Protein AF-A0A6S7IHG8-F1 (afdb_monomer)

Radius of gyration: 21.52 Å; Cα contacts (8 Å, |Δi|>4): 95; chains: 1; bounding box: 58×46×67 Å

Secondary structure (DSSP, 8-state):
--------------------B---SS--SSSPPPPPBSS----SS-------HHHHHHHHHHHHHHHHTTSS------TT-B---EEEEEETTEEEEEE--HHHHTTB---------GGGGT--

Nearest PDB structures (foldseek):
  1d1u-assembly1_A  TM=7.350E-01  e=2.831E-02  Moloney murine leukemia virus
  5hbm-assembly1_A  TM=7.204E-01  e=5.142E-02  Human immunodeficiency virus type 1 BH10
  8u6r-assembly1_A  TM=7.131E-01  e=2.069E-01  Human immunodeficiency virus 1
  4we1-assembly1_A  TM=5.727E-01  e=1.485E-01  Human immunodeficiency virus type 1 BH10

Mean predicted aligned error: 14.48 Å

Structure (mmCIF, N/CA/C/O backbone):
data_AF-A0A6S7IHG8-F1
#
_entry.id   AF-A0A6S7IHG8-F1
#
loop_
_atom_site.group_PDB
_atom_site.id
_atom_site.type_symbol
_atom_site.label_atom_id
_atom_site.label_alt_id
_atom_site.label_comp_id
_atom_site.label_asym_id
_atom_site.label_entity_id
_atom_site.label_seq_id
_atom_site.pdbx_PDB_ins_code
_atom_site.Cartn_x
_atom_site.Cartn_y
_atom_site.Cartn_z
_atom_site.occupancy
_atom_site.B_iso_or_equiv
_atom_site.auth_seq_id
_atom_site.auth_comp_id
_atom_site.auth_asym_id
_atom_site.auth_atom_id
_atom_site.pdbx_PDB_model_num
ATOM 1 N N . MET A 1 1 ? 33.146 -34.993 37.213 1.00 42.56 1 MET A N 1
ATOM 2 C CA . MET A 1 1 ? 31.720 -35.381 37.192 1.00 42.56 1 MET A CA 1
ATOM 3 C C . MET A 1 1 ? 30.961 -34.277 37.912 1.00 42.56 1 MET A C 1
ATOM 5 O O . MET A 1 1 ? 30.972 -34.246 39.134 1.00 42.56 1 MET A O 1
ATOM 9 N N . SER A 1 2 ? 30.449 -33.295 37.169 1.00 30.83 2 SER A N 1
ATOM 10 C CA . SER A 1 2 ? 29.759 -32.120 37.725 1.00 30.83 2 SER A CA 1
ATOM 11 C C . SER A 1 2 ? 29.032 -31.331 36.621 1.00 30.83 2 SER A C 1
ATOM 13 O O . SER A 1 2 ? 29.607 -31.111 35.559 1.00 30.83 2 SER A O 1
ATOM 15 N N . GLY A 1 3 ? 27.791 -30.909 36.921 1.00 27.45 3 GLY A N 1
ATOM 16 C CA . GLY A 1 3 ? 26.879 -30.052 36.128 1.00 27.45 3 GLY A CA 1
ATOM 17 C C . GLY A 1 3 ? 25.814 -30.867 35.380 1.00 27.45 3 GLY A C 1
ATOM 18 O O . GLY A 1 3 ? 26.154 -31.523 34.407 1.00 27.45 3 GLY A O 1
ATOM 19 N N . ILE A 1 4 ? 24.550 -31.046 35.793 1.00 35.47 4 ILE A N 1
ATOM 20 C CA . ILE A 1 4 ? 23.485 -30.210 36.402 1.00 35.47 4 ILE A CA 1
ATOM 21 C C . ILE A 1 4 ? 22.976 -29.070 35.497 1.00 35.47 4 ILE A C 1
ATOM 23 O O . ILE A 1 4 ? 23.623 -28.042 35.362 1.00 35.47 4 ILE A O 1
ATOM 27 N N . PHE A 1 5 ? 21.777 -29.327 34.948 1.00 33.59 5 PHE A N 1
ATOM 28 C CA . PHE A 1 5 ? 20.658 -28.459 34.536 1.00 33.59 5 PHE A CA 1
ATOM 29 C C . PHE A 1 5 ? 20.907 -27.075 33.906 1.00 33.59 5 PHE A C 1
ATOM 31 O O . PHE A 1 5 ? 21.345 -26.129 34.547 1.00 33.59 5 PHE A O 1
ATOM 38 N N . GLY A 1 6 ? 20.362 -26.926 32.699 1.00 28.83 6 GLY A N 1
ATOM 39 C CA . GLY A 1 6 ? 19.847 -25.687 32.109 1.00 28.83 6 GLY A CA 1
ATOM 40 C C . GLY A 1 6 ? 19.185 -26.092 30.792 1.00 28.83 6 GLY A C 1
ATOM 41 O O . GLY A 1 6 ? 19.783 -26.827 30.021 1.00 28.83 6 GLY A O 1
ATOM 42 N N . GLY A 1 7 ? 17.931 -25.809 30.477 1.00 28.80 7 GLY A N 1
ATOM 43 C CA . GLY A 1 7 ? 17.053 -24.712 30.847 1.00 28.80 7 GLY A CA 1
ATOM 44 C C . GLY A 1 7 ? 16.300 -24.414 29.550 1.00 28.80 7 GLY A C 1
ATOM 45 O O . GLY A 1 7 ? 16.927 -24.137 28.532 1.00 28.80 7 GLY A O 1
ATOM 46 N N . ALA A 1 8 ? 14.983 -24.603 29.543 1.00 36.97 8 ALA A N 1
ATOM 47 C CA . ALA A 1 8 ? 14.155 -24.416 28.359 1.00 36.97 8 ALA A CA 1
ATOM 48 C C . ALA A 1 8 ? 14.222 -22.954 27.883 1.00 36.97 8 ALA A C 1
ATOM 50 O O . ALA A 1 8 ? 13.746 -22.059 28.577 1.00 36.97 8 ALA A O 1
ATOM 51 N N . GLU A 1 9 ? 14.774 -22.704 26.694 1.00 30.92 9 GLU A N 1
ATOM 52 C CA . GLU A 1 9 ? 14.631 -21.414 26.016 1.00 30.92 9 GLU A CA 1
ATOM 53 C C . GLU A 1 9 ? 13.443 -21.473 25.052 1.00 30.92 9 GLU A C 1
ATOM 55 O O . GLU A 1 9 ? 13.558 -21.866 23.892 1.00 30.92 9 GLU A O 1
ATOM 60 N N . GLY A 1 10 ? 12.279 -21.047 25.543 1.00 42.00 10 GLY A N 1
ATOM 61 C CA . GLY A 1 10 ? 11.200 -20.580 24.684 1.00 42.00 10 GLY A CA 1
ATOM 62 C C . GLY A 1 10 ? 11.594 -19.238 24.071 1.00 42.00 10 GLY A C 1
ATOM 63 O O . GLY A 1 10 ? 11.685 -18.234 24.778 1.00 42.00 10 GLY A O 1
ATOM 64 N N . LYS A 1 11 ? 11.808 -19.192 22.754 1.00 34.22 11 LYS A N 1
ATOM 65 C CA . LYS A 1 11 ? 11.991 -17.930 22.025 1.00 34.22 11 LYS A CA 1
ATOM 66 C C . LYS A 1 11 ? 10.682 -17.503 21.372 1.00 34.22 11 LYS A C 1
ATOM 68 O O . LYS A 1 11 ? 10.343 -17.890 20.263 1.00 34.22 11 LYS A O 1
ATOM 73 N N . ARG A 1 12 ? 9.941 -16.739 22.179 1.00 31.88 12 ARG A N 1
ATOM 74 C CA . ARG A 1 12 ? 9.265 -15.471 21.863 1.00 31.88 12 ARG A CA 1
ATOM 75 C C . ARG A 1 12 ? 9.077 -15.197 20.361 1.00 31.88 12 ARG A C 1
ATOM 77 O O . ARG A 1 12 ? 10.012 -14.834 19.657 1.00 31.88 12 ARG A O 1
ATOM 84 N N . THR A 1 13 ? 7.833 -15.316 19.916 1.00 39.44 13 THR A N 1
ATOM 85 C CA . THR A 1 13 ? 7.324 -14.799 18.643 1.00 39.44 13 THR A CA 1
ATOM 86 C C . THR A 1 13 ? 7.448 -13.278 18.617 1.00 39.44 13 THR A C 1
ATOM 88 O O . THR A 1 13 ? 6.759 -12.589 19.372 1.00 39.44 13 THR A O 1
ATOM 91 N N . GLU A 1 14 ? 8.316 -12.751 17.760 1.00 35.19 14 GLU A N 1
ATOM 92 C CA . GLU A 1 14 ? 8.414 -11.319 17.494 1.00 35.19 14 GLU A CA 1
ATOM 93 C C . GLU A 1 14 ? 7.701 -11.034 16.169 1.00 35.19 14 GLU A C 1
ATOM 95 O O . GLU A 1 14 ? 8.126 -11.470 15.098 1.00 35.19 14 GLU A O 1
ATOM 100 N N . GLY A 1 15 ? 6.538 -10.388 16.278 1.00 45.19 15 GLY A N 1
ATOM 101 C CA . GLY A 1 15 ? 5.693 -10.014 15.153 1.00 45.19 15 GLY A CA 1
ATOM 102 C C . GLY A 1 15 ? 6.416 -9.046 14.226 1.00 45.19 15 GLY A C 1
ATOM 103 O O . GLY A 1 15 ? 6.853 -7.973 14.636 1.00 45.19 15 GLY A O 1
ATOM 104 N N . ASN A 1 16 ? 6.537 -9.434 12.963 1.00 41.19 16 ASN A N 1
ATOM 105 C CA . ASN A 1 16 ? 7.101 -8.618 11.904 1.00 41.19 16 ASN A CA 1
ATOM 106 C C . ASN A 1 16 ? 6.014 -8.277 10.878 1.00 41.19 16 ASN A C 1
ATOM 108 O O . ASN A 1 16 ? 5.827 -8.938 9.862 1.00 41.19 16 ASN A O 1
ATOM 112 N N . ASN A 1 17 ? 5.320 -7.173 11.138 1.00 38.88 17 ASN A N 1
ATOM 113 C CA . ASN A 1 17 ? 4.224 -6.619 10.338 1.00 38.88 17 ASN A CA 1
ATOM 114 C C . ASN A 1 17 ? 4.758 -5.920 9.062 1.00 38.88 17 ASN A C 1
ATOM 116 O O . ASN A 1 17 ? 4.396 -4.785 8.755 1.00 38.88 17 ASN A O 1
ATOM 120 N N . THR A 1 18 ? 5.688 -6.546 8.337 1.00 36.69 18 THR A N 1
ATOM 121 C CA . THR A 1 18 ? 6.332 -5.936 7.165 1.00 36.69 18 THR A CA 1
ATOM 122 C C . THR A 1 18 ? 5.562 -6.288 5.895 1.00 36.69 18 THR A C 1
ATOM 124 O O . THR A 1 18 ? 5.742 -7.362 5.322 1.00 36.69 18 THR A O 1
ATOM 127 N N . THR A 1 19 ? 4.728 -5.367 5.415 1.00 35.28 19 THR A N 1
ATOM 128 C CA . THR A 1 19 ? 4.099 -5.481 4.092 1.00 35.28 19 THR A CA 1
ATOM 129 C C . THR A 1 19 ? 5.164 -5.277 3.014 1.00 35.28 19 THR A C 1
ATOM 131 O O . THR A 1 19 ? 5.560 -4.154 2.710 1.00 35.28 19 THR A O 1
ATOM 134 N N . THR A 1 20 ? 5.659 -6.387 2.471 1.00 37.81 20 THR A N 1
ATOM 135 C CA . THR A 1 20 ? 6.605 -6.440 1.351 1.00 37.81 20 THR A CA 1
ATOM 136 C C . THR A 1 20 ? 5.826 -6.555 0.045 1.00 37.81 20 THR A C 1
ATOM 138 O O . THR A 1 20 ? 5.087 -7.519 -0.157 1.00 37.81 20 THR A O 1
ATOM 141 N N . ILE A 1 21 ? 6.004 -5.594 -0.862 1.00 44.53 21 ILE A N 1
ATOM 142 C CA . ILE A 1 21 ? 5.519 -5.712 -2.243 1.00 44.53 21 ILE A CA 1
ATOM 143 C C . ILE A 1 21 ? 6.560 -6.529 -3.018 1.00 44.53 21 ILE A C 1
ATOM 145 O O . ILE A 1 21 ? 7.695 -6.086 -3.194 1.00 44.53 21 ILE A O 1
ATOM 149 N N . ARG A 1 22 ? 6.190 -7.752 -3.417 1.00 41.44 22 ARG A N 1
ATOM 150 C CA . ARG A 1 22 ? 7.064 -8.702 -4.125 1.00 41.44 22 ARG A CA 1
ATOM 151 C C . ARG A 1 22 ? 7.122 -8.390 -5.618 1.00 41.44 22 ARG A C 1
ATOM 153 O O . ARG A 1 22 ? 6.083 -8.238 -6.253 1.00 41.44 22 ARG A O 1
ATOM 160 N N . ASN A 1 23 ? 8.324 -8.409 -6.191 1.00 39.47 23 ASN A N 1
ATOM 161 C CA . ASN A 1 23 ? 8.531 -8.483 -7.635 1.00 39.47 23 ASN A CA 1
ATOM 162 C C . ASN A 1 23 ? 8.750 -9.958 -8.022 1.00 39.47 23 ASN A C 1
ATOM 164 O O . ASN A 1 23 ? 9.880 -10.443 -8.034 1.00 39.47 23 ASN A O 1
ATOM 168 N N . ARG A 1 24 ? 7.666 -10.711 -8.258 1.00 41.09 24 ARG A N 1
ATOM 169 C CA . ARG A 1 24 ? 7.753 -12.098 -8.753 1.00 41.09 24 ARG A CA 1
ATOM 170 C C . ARG A 1 24 ? 7.615 -12.142 -10.282 1.00 41.09 24 ARG A C 1
ATOM 172 O O . ARG A 1 24 ? 6.649 -11.596 -10.820 1.00 41.09 24 ARG A O 1
ATOM 179 N N . PRO A 1 25 ? 8.506 -12.838 -11.013 1.00 41.69 25 PRO A N 1
ATOM 180 C CA . PRO A 1 25 ? 8.224 -13.259 -12.375 1.00 41.69 25 PRO A CA 1
ATOM 181 C C . PRO A 1 25 ? 7.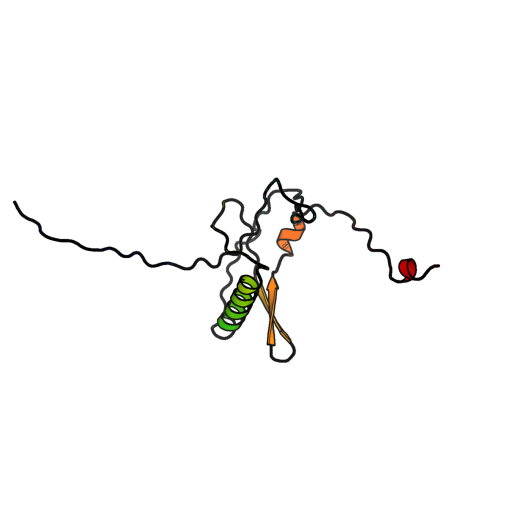337 -14.513 -12.318 1.00 41.69 25 PRO A C 1
ATOM 183 O O . PRO A 1 25 ? 7.720 -15.498 -11.697 1.00 41.69 25 PRO A O 1
ATOM 186 N N . SER A 1 26 ? 6.169 -14.462 -12.972 1.00 45.34 26 SER A N 1
ATOM 187 C CA . SER A 1 26 ? 5.033 -15.408 -12.882 1.00 45.34 26 SER A CA 1
ATOM 188 C C . SER A 1 26 ? 4.358 -15.346 -11.505 1.00 45.34 26 SER A C 1
ATOM 190 O O . SER A 1 26 ? 4.991 -15.519 -10.472 1.00 45.34 26 SER A O 1
ATOM 192 N N . PHE A 1 27 ? 3.092 -14.984 -11.353 1.00 40.66 27 PHE A N 1
ATOM 193 C CA . PHE A 1 27 ? 1.884 -15.116 -12.161 1.00 40.66 27 PHE A CA 1
ATOM 194 C C . PHE A 1 27 ? 1.148 -13.736 -12.049 1.00 40.66 27 PHE A C 1
ATOM 196 O O . PHE A 1 27 ? 1.438 -13.015 -11.096 1.00 40.66 27 PHE A O 1
ATOM 203 N N . ALA A 1 28 ? 0.204 -13.277 -12.900 1.00 39.31 28 ALA A N 1
ATOM 204 C CA . ALA A 1 28 ? -1.151 -13.835 -13.012 1.00 39.31 28 ALA A CA 1
ATOM 205 C C . ALA A 1 28 ? -2.136 -12.830 -13.827 1.00 39.31 28 ALA A C 1
ATOM 207 O O . ALA A 1 28 ? -1.892 -11.626 -13.877 1.00 39.31 28 ALA A O 1
ATOM 208 N N . SER A 1 29 ? -3.201 -13.279 -14.549 1.00 41.41 29 SER A N 1
ATOM 209 C CA . SER A 1 29 ? -4.410 -12.513 -15.035 1.00 41.41 29 SER A CA 1
ATOM 210 C C . SER A 1 29 ? -5.710 -13.301 -14.726 1.00 41.41 29 SER A C 1
ATOM 212 O O . SER A 1 29 ? -5.691 -14.475 -15.054 1.00 41.41 29 SER A O 1
ATOM 214 N N . GLU A 1 30 ? -6.766 -12.772 -14.059 1.00 45.19 30 GLU A N 1
ATOM 215 C CA . GLU A 1 30 ? -7.742 -13.496 -13.147 1.00 45.19 30 GLU A CA 1
ATOM 216 C C . GLU A 1 30 ? -7.030 -14.153 -11.941 1.00 45.19 30 GLU A C 1
ATOM 218 O O . GLU A 1 30 ? -7.379 -14.101 -10.769 1.00 45.19 30 GLU A O 1
ATOM 223 N N . TYR A 1 31 ? -5.869 -14.607 -12.289 1.00 48.12 31 TYR A N 1
ATOM 224 C CA . TYR A 1 31 ? -4.657 -14.706 -11.627 1.00 48.12 31 TYR A CA 1
ATOM 225 C C . TYR A 1 31 ? -4.161 -13.192 -11.429 1.00 48.12 31 TYR A C 1
ATOM 227 O O . TYR A 1 31 ? -4.386 -12.320 -12.253 1.00 48.12 31 TYR A O 1
ATOM 235 N N . GLY A 1 32 ? -3.551 -12.762 -10.314 1.00 57.41 32 GLY A N 1
ATOM 236 C CA . GLY A 1 32 ? -3.083 -11.362 -10.075 1.00 57.41 32 GLY A CA 1
ATOM 237 C C . GLY A 1 32 ? -2.095 -10.653 -11.052 1.00 57.41 32 GLY A C 1
ATOM 238 O O . GL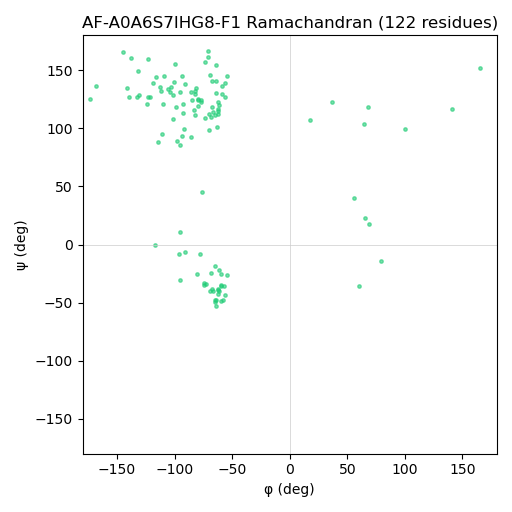Y A 1 32 ? -1.071 -11.176 -11.452 1.00 57.41 32 GLY A O 1
ATOM 239 N N . VAL A 1 33 ? -2.316 -9.369 -11.338 1.00 77.06 33 VAL A N 1
ATOM 240 C CA . VAL A 1 33 ? -1.527 -8.560 -12.298 1.00 77.06 33 VAL A CA 1
ATOM 241 C C . VAL A 1 33 ? -0.017 -8.520 -11.999 1.00 77.06 33 VAL A C 1
ATOM 243 O O . VAL A 1 33 ? 0.406 -8.108 -10.917 1.00 77.06 33 VAL A O 1
ATOM 246 N N . LYS A 1 34 ? 0.811 -8.857 -13.000 1.00 83.38 34 LYS A N 1
ATOM 247 C CA . LYS A 1 34 ? 2.265 -8.648 -12.934 1.00 83.38 34 LYS A CA 1
ATOM 248 C C . LYS A 1 34 ? 2.597 -7.189 -13.241 1.00 83.38 34 LYS A C 1
ATOM 250 O O . LYS A 1 34 ? 2.352 -6.710 -14.345 1.00 83.38 34 LYS A O 1
ATOM 255 N N . LEU A 1 35 ? 3.205 -6.506 -12.277 1.00 86.12 35 LEU A N 1
ATOM 256 C CA . LEU A 1 35 ? 3.769 -5.179 -12.492 1.00 86.12 35 LEU A CA 1
ATOM 257 C C . LEU A 1 35 ? 5.096 -5.309 -13.242 1.00 86.12 35 LEU A C 1
ATOM 259 O O . LEU A 1 35 ? 6.002 -6.026 -12.816 1.00 86.12 35 LEU A O 1
ATOM 263 N N . GLU A 1 36 ? 5.194 -4.630 -14.378 1.00 89.69 36 GLU A N 1
ATOM 264 C CA . GLU A 1 36 ? 6.443 -4.511 -15.118 1.00 89.69 36 GLU A CA 1
ATOM 265 C C . GLU A 1 36 ? 7.250 -3.357 -14.544 1.00 89.69 36 GLU A C 1
ATOM 267 O O . GLU A 1 36 ? 6.773 -2.223 -14.476 1.00 89.69 36 GLU A O 1
ATOM 272 N N . PHE A 1 37 ? 8.479 -3.655 -14.140 1.00 88.50 37 PHE A N 1
ATOM 273 C CA . PHE A 1 37 ? 9.402 -2.665 -13.614 1.00 88.50 37 PHE A CA 1
ATOM 274 C C . PHE A 1 37 ? 10.448 -2.330 -14.673 1.00 88.50 37 PHE A C 1
ATOM 276 O O . PHE A 1 37 ? 11.019 -3.241 -15.275 1.00 88.50 37 PHE A O 1
ATOM 283 N N . SER A 1 38 ? 10.685 -1.039 -14.907 1.00 89.31 38 SER A N 1
ATOM 284 C CA . SER A 1 38 ? 11.759 -0.570 -15.790 1.00 89.31 38 SER A CA 1
ATOM 285 C C . SER A 1 38 ? 13.127 -0.873 -15.183 1.00 89.31 38 SER A C 1
ATOM 287 O O . SER A 1 38 ? 14.047 -1.280 -15.885 1.00 89.31 38 SER A O 1
ATOM 289 N N . GLU A 1 39 ? 13.230 -0.725 -13.864 1.00 86.56 39 GLU A N 1
ATOM 290 C CA . GLU A 1 39 ? 14.427 -0.965 -13.066 1.00 86.56 39 GLU A CA 1
ATOM 291 C C . GLU A 1 39 ? 14.043 -1.545 -11.699 1.00 86.56 39 GLU A C 1
ATOM 293 O O . GLU A 1 39 ? 12.883 -1.504 -11.283 1.00 86.56 39 GLU A O 1
ATOM 298 N N . LYS A 1 40 ? 15.018 -2.092 -10.965 1.00 84.56 40 LYS A N 1
ATOM 299 C CA . LYS A 1 40 ? 14.764 -2.563 -9.598 1.00 84.56 40 LYS A CA 1
ATOM 300 C C . LYS A 1 40 ? 14.371 -1.376 -8.705 1.00 84.56 40 LYS A C 1
ATOM 302 O O . LYS A 1 40 ? 15.114 -0.398 -8.681 1.00 84.56 40 LYS A O 1
ATOM 307 N N . PRO A 1 41 ? 13.271 -1.459 -7.931 1.00 84.00 41 PRO A N 1
ATOM 308 C CA . PRO A 1 41 ? 12.906 -0.399 -7.003 1.00 84.00 41 PRO A CA 1
ATOM 309 C C . PRO A 1 41 ? 14.000 -0.201 -5.955 1.00 84.00 41 PRO A C 1
ATOM 311 O O . PRO A 1 41 ? 14.312 -1.117 -5.193 1.00 84.00 41 PRO A O 1
ATOM 314 N N . VAL A 1 42 ? 14.563 1.002 -5.897 1.00 80.00 42 VAL A N 1
ATOM 315 C CA . VAL A 1 42 ? 15.540 1.389 -4.874 1.00 80.00 42 VAL A CA 1
ATOM 316 C C . VAL A 1 42 ? 14.917 2.445 -3.973 1.00 80.00 42 VAL A C 1
ATOM 318 O O . VAL A 1 42 ? 14.298 3.403 -4.439 1.00 80.00 42 VAL A O 1
ATOM 321 N N . TYR A 1 43 ? 15.093 2.2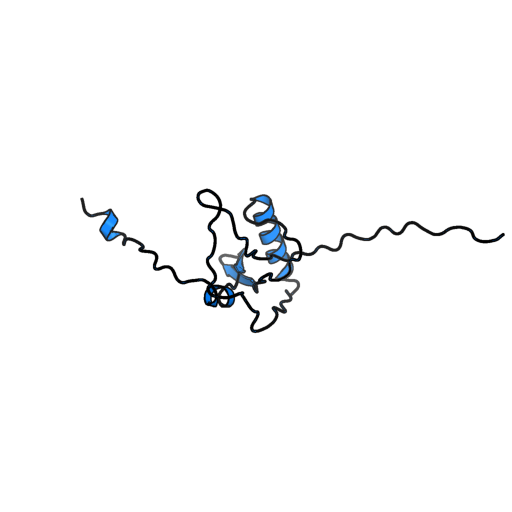92 -2.662 1.00 76.62 43 TYR A N 1
ATOM 322 C CA . TYR A 1 43 ? 14.702 3.333 -1.721 1.00 76.62 43 TYR A CA 1
ATOM 323 C C . TYR A 1 43 ? 15.597 4.552 -1.906 1.00 76.62 43 TYR A C 1
ATOM 325 O O . TYR A 1 43 ? 16.796 4.484 -1.648 1.00 76.62 43 TYR A O 1
ATOM 333 N N . LYS A 1 44 ? 15.004 5.693 -2.265 1.00 71.69 44 LYS A N 1
ATOM 334 C CA . LYS A 1 44 ? 15.711 6.981 -2.172 1.00 71.69 44 LYS A CA 1
ATOM 335 C C . LYS A 1 44 ? 16.073 7.287 -0.716 1.00 71.69 44 LYS A C 1
ATOM 337 O O . LYS A 1 44 ? 17.163 7.765 -0.427 1.00 71.69 44 LYS A O 1
ATOM 342 N N . HIS A 1 45 ? 15.163 6.946 0.198 1.00 68.75 45 HIS A N 1
ATOM 343 C CA . HIS A 1 45 ? 15.350 7.011 1.643 1.00 68.75 45 HIS A CA 1
ATOM 344 C C . HIS A 1 45 ? 14.671 5.799 2.278 1.00 68.75 45 HIS A C 1
ATOM 346 O O . HIS A 1 45 ? 13.535 5.483 1.917 1.00 68.75 45 HIS A O 1
ATOM 352 N N . ALA A 1 46 ? 15.349 5.125 3.210 1.00 68.19 46 ALA A N 1
ATOM 353 C CA . ALA A 1 46 ? 14.735 4.029 3.947 1.00 68.19 46 ALA A CA 1
ATOM 354 C C . ALA A 1 46 ? 13.493 4.553 4.695 1.00 68.19 46 ALA A C 1
ATOM 356 O O . ALA A 1 46 ? 13.592 5.576 5.382 1.00 68.19 46 ALA A O 1
ATOM 357 N N . PRO A 1 47 ? 12.328 3.898 4.568 1.00 71.56 47 PRO A N 1
ATOM 358 C CA . PRO A 1 47 ? 11.146 4.295 5.309 1.00 71.56 47 PRO A CA 1
ATOM 359 C C . PRO A 1 47 ? 11.414 4.083 6.798 1.00 71.56 47 PRO A C 1
ATOM 361 O O . PRO A 1 47 ? 11.547 2.958 7.274 1.00 71.56 47 PRO A O 1
ATOM 364 N N . CYS A 1 48 ? 11.511 5.184 7.533 1.00 68.75 48 CYS A N 1
ATOM 365 C CA . CYS A 1 48 ? 11.495 5.192 8.985 1.00 68.75 48 CYS A CA 1
ATOM 366 C C . CYS A 1 48 ? 10.186 5.854 9.392 1.00 68.75 48 CYS A C 1
ATOM 368 O O . CYS A 1 48 ? 10.071 7.080 9.393 1.00 68.75 48 CYS A O 1
ATOM 370 N N . GLN A 1 49 ? 9.170 5.035 9.647 1.00 80.62 49 GLN A N 1
ATOM 371 C CA . GLN A 1 49 ? 7.886 5.518 10.116 1.00 80.62 49 GLN A CA 1
ATOM 372 C C . GLN A 1 49 ? 7.550 4.880 11.454 1.00 80.62 49 GLN A C 1
ATOM 374 O O . GLN A 1 49 ? 7.527 3.660 11.595 1.00 80.62 49 GLN A O 1
ATOM 379 N N . THR A 1 50 ? 7.241 5.735 12.419 1.00 82.00 50 THR A N 1
ATOM 380 C CA . THR A 1 50 ? 6.668 5.359 13.703 1.00 82.00 50 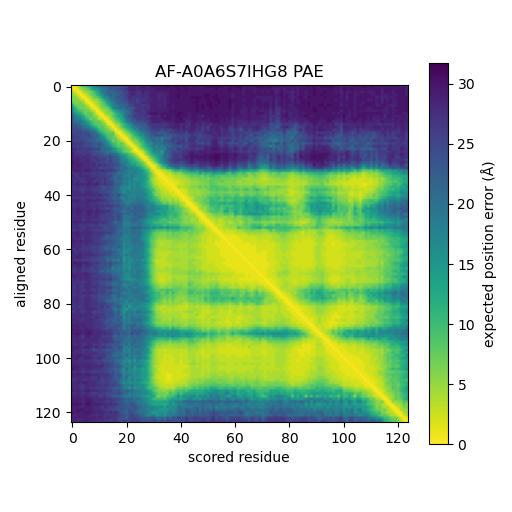THR A CA 1
ATOM 381 C C . THR A 1 50 ? 5.274 5.967 13.806 1.00 82.00 50 THR A C 1
ATOM 383 O O . THR A 1 50 ? 5.023 7.065 13.309 1.00 82.00 50 THR A O 1
ATOM 386 N N . PHE A 1 51 ? 4.349 5.239 14.427 1.00 83.62 51 PHE A N 1
ATOM 387 C CA . PHE A 1 51 ? 3.019 5.755 14.743 1.00 83.62 51 PHE A CA 1
ATOM 388 C C . PHE A 1 51 ? 2.981 6.157 16.209 1.00 83.62 51 PHE A C 1
ATOM 390 O O . PHE A 1 51 ? 3.508 5.452 17.072 1.00 83.62 51 PHE A O 1
ATOM 397 N N . ASN A 1 52 ? 2.333 7.281 16.504 1.00 84.06 52 ASN A N 1
ATOM 398 C CA . ASN A 1 52 ? 2.027 7.627 17.887 1.00 84.06 52 ASN A CA 1
ATOM 399 C C . ASN A 1 52 ? 0.921 6.700 18.437 1.00 84.06 52 ASN A C 1
ATOM 401 O O . ASN A 1 52 ? 0.232 6.011 17.684 1.00 84.06 52 ASN A O 1
ATOM 405 N N . GLY A 1 53 ? 0.705 6.698 19.756 1.00 80.69 53 GLY A N 1
ATOM 406 C CA . GLY A 1 53 ? -0.273 5.800 20.386 1.00 80.69 53 GLY A CA 1
ATOM 407 C C . GLY A 1 53 ? -1.720 5.961 19.890 1.00 80.69 53 GLY A C 1
ATOM 408 O O . GLY A 1 53 ? -2.485 5.004 19.941 1.00 80.69 53 GLY A O 1
ATOM 409 N N . LYS A 1 54 ? -2.098 7.137 19.369 1.00 84.06 54 LYS A N 1
ATOM 410 C CA . LYS A 1 54 ? -3.443 7.388 18.814 1.00 84.06 54 LYS A CA 1
ATOM 411 C C . LYS A 1 54 ? -3.601 6.852 17.391 1.00 84.06 54 LYS A C 1
ATOM 413 O O . LYS A 1 54 ? -4.717 6.57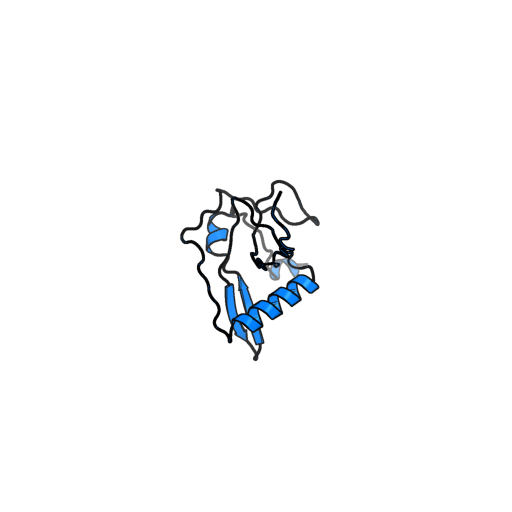9 16.966 1.00 84.06 54 LYS A O 1
ATOM 418 N N . GLU A 1 55 ? -2.501 6.732 16.660 1.00 85.75 55 GLU A N 1
ATOM 419 C CA . GLU A 1 55 ? -2.453 6.294 15.264 1.00 85.75 55 GLU A CA 1
ATOM 420 C C . GLU A 1 55 ? -2.164 4.798 15.133 1.00 85.75 55 GLU A C 1
ATOM 422 O O . GLU A 1 55 ? -2.663 4.156 14.212 1.00 85.75 55 GLU A O 1
ATOM 427 N N . ALA A 1 56 ? -1.413 4.228 16.078 1.00 89.44 56 ALA A N 1
ATOM 428 C CA . ALA A 1 56 ? -1.017 2.825 16.053 1.00 89.44 56 ALA A CA 1
ATOM 429 C C . ALA A 1 56 ? -2.216 1.865 16.108 1.00 89.44 56 ALA A C 1
ATOM 431 O O . ALA A 1 56 ? -2.245 0.889 15.361 1.00 89.44 56 ALA A O 1
ATOM 432 N N . ALA A 1 57 ? -3.212 2.148 16.958 1.00 90.88 57 ALA A N 1
ATOM 433 C CA . ALA A 1 57 ? -4.406 1.308 17.072 1.00 90.88 57 ALA A CA 1
ATOM 434 C C . ALA A 1 57 ? -5.232 1.293 15.768 1.00 90.88 57 ALA A C 1
ATOM 436 O O . ALA A 1 57 ? -5.395 0.213 15.210 1.00 90.88 57 ALA A O 1
ATOM 437 N N . PRO A 1 58 ? -5.629 2.442 15.182 1.00 90.44 58 PRO A N 1
ATOM 438 C CA . PRO A 1 58 ? -6.329 2.450 13.897 1.00 90.44 58 PRO A CA 1
ATOM 439 C C . PRO A 1 58 ? -5.579 1.767 12.747 1.00 90.44 58 PRO A C 1
ATOM 441 O O . PRO A 1 58 ? -6.207 1.157 11.886 1.00 90.44 58 PRO A O 1
ATOM 444 N N . VAL A 1 59 ? -4.244 1.876 12.706 1.00 91.56 59 VAL A N 1
ATOM 445 C CA . VAL A 1 59 ? -3.432 1.174 11.695 1.00 91.56 59 VAL A CA 1
ATOM 446 C C . VAL A 1 59 ? -3.536 -0.330 11.887 1.00 91.56 59 VAL A C 1
ATOM 448 O O . VAL A 1 59 ? -3.798 -1.043 10.924 1.00 91.56 59 VAL A O 1
ATOM 451 N N . ARG A 1 60 ? -3.344 -0.811 13.119 1.00 92.00 60 ARG A N 1
ATOM 452 C CA . ARG A 1 60 ? -3.433 -2.237 13.433 1.00 92.00 60 ARG A CA 1
ATOM 453 C C . ARG A 1 60 ? -4.815 -2.791 13.091 1.00 92.00 60 ARG A C 1
ATOM 455 O O . ARG A 1 60 ? -4.886 -3.788 12.383 1.00 92.00 60 ARG A O 1
ATOM 462 N N . ASP A 1 61 ? -5.876 -2.116 13.521 1.00 92.19 61 ASP A N 1
ATOM 463 C CA . ASP A 1 61 ? -7.252 -2.576 13.322 1.00 92.19 61 ASP A CA 1
ATOM 464 C C . ASP A 1 61 ? -7.606 -2.665 11.821 1.00 92.19 61 ASP A C 1
ATOM 466 O O . ASP A 1 61 ? -8.247 -3.618 11.378 1.00 92.19 61 ASP A O 1
ATOM 470 N N . GLU A 1 62 ? -7.153 -1.709 10.996 1.00 92.50 62 GLU A N 1
ATOM 471 C CA . GLU A 1 62 ? -7.386 -1.771 9.546 1.00 92.50 62 GLU A CA 1
ATOM 472 C C . GLU A 1 62 ? -6.526 -2.853 8.869 1.00 92.50 62 GLU A C 1
ATOM 474 O O . GLU A 1 62 ? -6.992 -3.498 7.931 1.00 92.50 62 GLU A O 1
ATOM 479 N N . VAL A 1 63 ? -5.299 -3.097 9.345 1.00 92.81 63 VAL A N 1
ATOM 480 C CA . VAL A 1 63 ? -4.454 -4.204 8.861 1.00 92.81 63 VAL A CA 1
ATOM 481 C C . VAL A 1 63 ? -5.096 -5.557 9.169 1.00 92.81 63 VAL A C 1
ATOM 483 O O . VAL A 1 63 ? -5.205 -6.382 8.264 1.00 92.81 63 VAL A O 1
ATOM 486 N N . GLU A 1 64 ? -5.564 -5.774 10.400 1.00 94.94 64 GLU A N 1
ATOM 487 C CA . GLU A 1 64 ? -6.268 -7.000 10.807 1.00 94.94 64 GLU A CA 1
ATOM 488 C C . GLU A 1 64 ? -7.516 -7.224 9.950 1.00 94.94 64 GLU A C 1
ATOM 490 O O . GLU A 1 64 ? -7.671 -8.269 9.326 1.00 94.94 64 GLU A O 1
ATOM 495 N N . LYS A 1 65 ? -8.335 -6.190 9.766 1.00 93.69 65 LYS A N 1
ATOM 496 C CA . LYS A 1 65 ? -9.517 -6.251 8.899 1.00 93.69 65 LYS A CA 1
ATOM 497 C C . LYS A 1 65 ? -9.196 -6.586 7.437 1.00 93.69 65 LYS A C 1
ATOM 499 O O . LYS A 1 65 ? -10.003 -7.233 6.768 1.00 93.69 65 LYS A O 1
ATOM 504 N N . LEU A 1 66 ? -8.073 -6.113 6.892 1.00 92.94 66 LEU A N 1
ATOM 505 C CA . LEU A 1 66 ? -7.649 -6.459 5.529 1.00 92.94 66 LEU A CA 1
ATOM 506 C C . LEU A 1 66 ? -7.106 -7.892 5.438 1.00 92.94 66 LEU A C 1
ATOM 508 O O . LEU A 1 66 ? -7.306 -8.532 4.402 1.00 92.94 66 LEU A O 1
ATOM 512 N N . LEU A 1 67 ? -6.455 -8.386 6.497 1.00 93.88 67 LEU A N 1
ATOM 513 C CA . LEU A 1 67 ? -6.033 -9.784 6.622 1.00 93.88 67 LEU A CA 1
ATOM 514 C C . LEU A 1 67 ? -7.248 -10.713 6.688 1.00 93.88 67 LEU A C 1
ATOM 516 O O . LEU A 1 67 ? -7.319 -11.661 5.912 1.00 93.88 67 LEU A O 1
ATOM 520 N N . ASP A 1 68 ? -8.236 -10.393 7.527 1.00 95.75 68 ASP A N 1
ATOM 521 C CA . ASP A 1 68 ? -9.470 -11.174 7.685 1.00 95.75 68 ASP A CA 1
ATOM 522 C C . ASP A 1 68 ? -10.261 -11.277 6.376 1.00 95.75 68 ASP A C 1
ATOM 524 O O . ASP A 1 68 ? -10.862 -12.303 6.066 1.00 95.75 68 ASP A O 1
ATOM 528 N N . LYS A 1 69 ? -10.236 -10.212 5.567 1.00 94.31 69 LYS A N 1
ATOM 529 C CA . LYS A 1 69 ? -10.852 -10.190 4.233 1.00 94.31 69 LYS A CA 1
ATOM 530 C C . LYS A 1 69 ? -10.023 -10.893 3.155 1.00 94.31 69 LYS A C 1
ATOM 532 O O . LYS A 1 69 ? -10.495 -11.000 2.027 1.00 94.31 69 LYS A O 1
ATOM 537 N N . GLY A 1 70 ? -8.789 -11.299 3.452 1.00 90.94 70 GLY A N 1
ATOM 538 C CA . GLY A 1 70 ? -7.864 -11.888 2.481 1.00 90.94 70 GLY A CA 1
ATOM 539 C C . GLY A 1 70 ? -7.359 -10.912 1.413 1.00 90.94 70 GLY A C 1
ATOM 540 O O . GLY A 1 70 ? -6.866 -11.343 0.374 1.00 90.94 70 GLY A O 1
ATOM 541 N N . VAL A 1 71 ? -7.480 -9.598 1.639 1.00 92.06 71 VAL A N 1
ATOM 542 C CA . VAL A 1 71 ? -7.002 -8.564 0.698 1.00 92.06 71 VAL A CA 1
ATOM 543 C C . VAL A 1 71 ? -5.480 -8.451 0.748 1.00 92.06 71 VAL A C 1
ATOM 545 O O . VAL A 1 71 ? -4.833 -8.190 -0.266 1.00 92.06 71 VAL A O 1
ATOM 548 N N . ILE A 1 72 ? -4.907 -8.642 1.937 1.00 92.75 72 ILE A N 1
ATOM 549 C CA . ILE A 1 72 ? -3.463 -8.681 2.161 1.00 92.75 72 ILE A CA 1
ATOM 550 C C . ILE A 1 72 ? -3.078 -10.005 2.815 1.00 92.75 72 ILE A C 1
ATOM 552 O O . ILE A 1 72 ? -3.901 -10.676 3.432 1.00 92.75 72 ILE A O 1
ATOM 556 N N . VAL A 1 73 ? -1.803 -10.360 2.701 1.00 91.69 73 VAL A N 1
ATOM 557 C CA . VAL A 1 73 ? -1.217 -11.538 3.342 1.00 91.69 73 VAL A CA 1
ATOM 558 C C . VAL A 1 73 ? 0.079 -11.144 4.033 1.00 91.69 73 VAL A C 1
ATOM 560 O O . VAL A 1 73 ? 0.784 -10.240 3.576 1.00 91.69 73 VAL A O 1
ATOM 563 N N . GLY A 1 74 ? 0.409 -11.834 5.124 1.00 88.56 74 GLY A N 1
ATOM 564 C CA . GLY A 1 74 ? 1.719 -11.698 5.752 1.00 88.56 74 GLY A CA 1
ATOM 565 C C . GLY A 1 74 ? 2.829 -12.059 4.763 1.00 88.56 74 GLY A C 1
ATOM 566 O O . GLY A 1 74 ? 2.720 -13.040 4.026 1.00 88.56 74 GLY A O 1
ATOM 567 N N . SER A 1 75 ? 3.896 -11.263 4.739 1.00 84.31 75 SER A N 1
ATOM 568 C CA . SER A 1 75 ? 5.080 -11.537 3.925 1.00 84.31 75 SER A CA 1
ATOM 569 C C . SER A 1 75 ? 6.296 -11.710 4.816 1.00 84.31 75 SER A C 1
ATOM 571 O O . SER A 1 75 ? 6.509 -10.941 5.752 1.00 84.31 75 SER A O 1
ATOM 573 N N . SER A 1 76 ? 7.136 -12.684 4.481 1.00 84.25 76 SER A N 1
ATOM 574 C CA . SER A 1 76 ? 8.477 -12.781 5.042 1.00 84.25 76 SER A CA 1
ATOM 575 C C . SER A 1 76 ? 9.371 -11.671 4.497 1.00 84.25 76 SER A C 1
ATOM 577 O O . SER A 1 76 ? 9.102 -11.073 3.451 1.00 84.25 76 SER A O 1
ATOM 579 N N . HIS A 1 77 ? 10.464 -11.415 5.209 1.00 78.69 77 HIS A N 1
ATOM 580 C CA . HIS A 1 77 ? 11.513 -10.526 4.741 1.00 78.69 77 HIS A CA 1
ATOM 581 C C . HIS A 1 77 ? 12.206 -11.139 3.520 1.00 78.69 77 HIS A C 1
ATOM 583 O O . HIS A 1 77 ? 12.874 -12.163 3.638 1.00 78.69 77 HIS A O 1
ATOM 589 N N . GLU A 1 78 ? 12.067 -10.497 2.364 1.00 76.19 78 GLU A N 1
ATOM 590 C CA . GLU A 1 78 ? 12.764 -10.877 1.136 1.00 76.19 78 GLU A CA 1
ATOM 591 C C . GLU A 1 78 ? 13.841 -9.824 0.795 1.00 76.19 78 GLU A C 1
ATOM 593 O O . GLU A 1 78 ? 13.644 -8.622 1.054 1.00 76.19 78 GLU A O 1
ATOM 598 N N . PRO A 1 79 ? 14.993 -10.243 0.236 1.00 68.38 79 PRO A N 1
ATOM 599 C CA . PRO A 1 79 ? 15.874 -9.343 -0.502 1.00 68.38 79 PRO A CA 1
ATOM 600 C C . PRO A 1 79 ? 15.073 -8.648 -1.615 1.00 68.38 79 PRO A C 1
ATOM 602 O O . PRO A 1 79 ? 14.157 -9.242 -2.173 1.00 68.38 79 PRO A O 1
ATOM 605 N N . ASP A 1 80 ? 15.389 -7.390 -1.921 1.00 74.19 80 ASP A N 1
ATOM 606 C CA . ASP A 1 80 ? 14.690 -6.581 -2.939 1.00 74.19 80 ASP A CA 1
ATOM 607 C C . ASP A 1 80 ? 13.208 -6.241 -2.630 1.00 74.19 80 ASP A C 1
ATOM 609 O O . ASP A 1 80 ? 12.435 -5.905 -3.528 1.00 74.19 80 ASP A O 1
ATOM 613 N N . LYS A 1 81 ? 12.789 -6.265 -1.355 1.00 80.06 81 LYS A N 1
ATOM 614 C CA . LYS A 1 81 ? 11.450 -5.790 -0.951 1.00 80.06 81 LYS A CA 1
ATOM 615 C C . LYS A 1 81 ? 11.281 -4.276 -1.080 1.00 80.06 81 LYS A C 1
ATOM 617 O O . LYS A 1 81 ? 12.176 -3.512 -0.711 1.00 80.06 81 LYS A O 1
ATOM 622 N N . PHE A 1 82 ? 10.065 -3.856 -1.427 1.00 84.56 82 PHE A N 1
ATOM 623 C CA . PHE A 1 82 ? 9.610 -2.471 -1.301 1.00 84.56 82 PHE A CA 1
ATOM 624 C C . PHE A 1 82 ? 8.638 -2.297 -0.118 1.00 84.56 82 PHE A C 1
ATOM 626 O O . PHE A 1 82 ? 7.701 -3.081 0.040 1.00 84.56 82 PHE A O 1
ATOM 633 N N . ILE A 1 83 ? 8.857 -1.256 0.687 1.00 86.12 83 ILE A N 1
ATOM 634 C CA . ILE A 1 83 ? 8.116 -0.880 1.893 1.00 86.12 83 ILE A CA 1
ATOM 635 C C . ILE A 1 83 ? 7.638 0.555 1.689 1.00 86.12 83 ILE A C 1
ATOM 637 O O . ILE A 1 83 ? 8.428 1.479 1.501 1.00 86.12 83 ILE A O 1
ATOM 641 N N . SER A 1 84 ? 6.330 0.756 1.735 1.00 87.62 84 SER A N 1
ATOM 642 C CA . SER A 1 84 ? 5.730 2.083 1.641 1.00 87.62 84 SER A CA 1
ATOM 643 C C . SER A 1 84 ? 5.487 2.685 3.019 1.00 87.62 84 SER A C 1
ATOM 645 O O . SER A 1 84 ? 5.038 1.981 3.923 1.00 87.62 84 SER A O 1
ATOM 647 N N . ASN A 1 85 ? 5.640 4.003 3.142 1.00 89.56 85 ASN A N 1
ATOM 648 C CA . ASN A 1 85 ? 5.046 4.737 4.261 1.00 89.56 85 ASN A CA 1
ATOM 649 C C . ASN A 1 85 ? 3.512 4.663 4.190 1.00 89.56 85 ASN A C 1
ATOM 651 O O . ASN A 1 85 ? 2.933 4.537 3.110 1.00 89.56 85 ASN A O 1
ATOM 655 N N . ILE A 1 86 ? 2.852 4.807 5.330 1.00 90.88 86 ILE A N 1
ATOM 656 C CA . ILE A 1 86 ? 1.400 4.807 5.481 1.00 90.88 86 ILE A CA 1
ATOM 657 C C . ILE A 1 86 ? 0.938 6.209 5.879 1.00 90.88 86 ILE A C 1
ATOM 659 O O . ILE A 1 86 ? 1.456 6.811 6.814 1.00 90.88 86 ILE A O 1
ATOM 663 N N . PHE A 1 87 ? -0.085 6.730 5.216 1.00 89.62 87 PHE A N 1
ATOM 664 C CA . PHE A 1 87 ? -0.790 7.929 5.645 1.00 89.62 87 PHE A CA 1
ATOM 665 C C . PHE A 1 87 ? -2.117 7.566 6.289 1.00 89.62 87 PHE A C 1
ATOM 667 O O . PHE A 1 87 ? -2.890 6.772 5.754 1.00 89.62 87 PHE A O 1
ATOM 674 N N . LEU A 1 88 ? -2.402 8.217 7.410 1.00 89.81 88 LEU A N 1
ATOM 675 C CA . LEU A 1 88 ? -3.711 8.181 8.035 1.00 89.81 88 LEU A CA 1
ATOM 676 C C . LEU A 1 88 ? -4.467 9.460 7.706 1.00 89.81 88 LEU A C 1
ATOM 678 O O . LEU A 1 88 ? -3.974 10.572 7.901 1.00 89.81 88 LEU A O 1
ATOM 682 N N . ARG A 1 89 ? -5.695 9.307 7.220 1.00 88.88 89 ARG A N 1
ATOM 683 C CA . ARG A 1 89 ? -6.622 10.423 7.030 1.00 88.88 89 ARG A CA 1
ATOM 684 C C . ARG A 1 89 ? -7.895 10.162 7.803 1.00 88.88 89 ARG A C 1
ATOM 686 O O . ARG A 1 89 ? -8.527 9.127 7.625 1.00 88.88 89 ARG A O 1
ATOM 693 N N . LYS A 1 90 ? -8.287 11.116 8.642 1.00 87.50 90 LYS A N 1
ATOM 694 C CA . LYS A 1 90 ? -9.572 11.058 9.329 1.00 87.50 90 LYS A CA 1
ATOM 695 C C . LYS A 1 90 ? -10.672 11.504 8.369 1.00 87.50 90 LYS A C 1
ATOM 697 O O . LYS A 1 90 ? -10.584 12.591 7.802 1.00 87.50 90 LYS A O 1
ATOM 702 N N . LYS A 1 91 ? -11.689 10.670 8.181 1.00 81.94 91 LYS A N 1
ATOM 703 C CA . LYS A 1 91 ? -12.899 10.994 7.424 1.00 81.94 91 LYS A CA 1
ATOM 704 C C . LYS A 1 91 ? -14.106 10.420 8.162 1.00 81.94 91 LYS A C 1
ATOM 706 O O . LYS A 1 91 ? -14.118 9.241 8.505 1.00 81.94 91 LYS A O 1
ATOM 711 N N . ASP A 1 92 ? -15.087 11.277 8.432 1.00 79.88 92 ASP A N 1
ATOM 712 C CA . ASP A 1 92 ? -16.357 10.906 9.072 1.00 79.88 92 ASP A CA 1
ATOM 713 C C . ASP A 1 92 ? -16.165 10.210 10.437 1.00 79.88 92 ASP A C 1
ATOM 715 O O . ASP A 1 92 ? -16.799 9.212 10.752 1.00 79.88 92 ASP A O 1
ATOM 719 N N . GLY A 1 93 ? -15.204 10.687 11.239 1.00 79.75 93 GLY A N 1
ATOM 720 C CA . GLY A 1 93 ? -14.865 10.094 12.542 1.00 79.75 93 GLY A CA 1
ATOM 721 C C . GLY A 1 93 ? -13.982 8.840 12.483 1.00 79.75 93 GLY A C 1
ATOM 722 O O . GLY A 1 93 ? -13.366 8.502 13.490 1.00 79.75 93 GLY A O 1
ATOM 723 N N . THR A 1 94 ? -13.830 8.223 11.309 1.00 82.12 94 THR A N 1
ATOM 724 C CA . THR A 1 94 ? -13.012 7.018 11.091 1.00 82.12 94 THR A CA 1
ATOM 725 C C . THR A 1 94 ? -11.645 7.350 10.493 1.00 82.12 94 THR A C 1
ATOM 727 O O . THR A 1 94 ? -11.466 8.387 9.849 1.00 82.12 94 THR A O 1
ATOM 730 N N . TYR A 1 95 ? -10.660 6.477 10.703 1.00 85.81 95 TYR A N 1
ATOM 731 C CA . TYR A 1 95 ? -9.356 6.573 10.049 1.00 85.81 95 TYR A CA 1
ATOM 732 C C . TYR A 1 95 ? -9.359 5.779 8.742 1.00 85.81 95 TYR A C 1
ATOM 734 O O . TYR A 1 95 ? -9.869 4.667 8.676 1.00 85.81 95 TYR A O 1
ATOM 742 N N . ARG A 1 96 ? -8.762 6.354 7.699 1.00 89.81 96 ARG A N 1
ATOM 743 C CA . ARG A 1 96 ? -8.466 5.685 6.433 1.00 89.81 96 ARG A CA 1
ATOM 744 C C . ARG A 1 96 ? -6.961 5.507 6.318 1.00 89.81 96 ARG A C 1
ATOM 746 O O . ARG A 1 96 ? -6.231 6.501 6.336 1.00 89.81 96 ARG A O 1
ATOM 753 N N . MET A 1 97 ? -6.531 4.255 6.201 1.00 91.62 97 MET A N 1
ATOM 754 C CA . MET A 1 97 ? -5.147 3.872 5.940 1.00 91.62 97 MET A CA 1
ATOM 755 C C . MET A 1 97 ? -4.852 3.966 4.438 1.00 91.62 97 MET A C 1
ATOM 757 O O . MET A 1 97 ? -5.605 3.435 3.626 1.00 91.62 97 MET A O 1
ATOM 761 N N . ILE A 1 98 ? -3.771 4.651 4.058 1.00 92.38 98 ILE A N 1
ATOM 762 C CA . ILE A 1 98 ? -3.366 4.858 2.660 1.00 92.38 98 ILE A CA 1
ATOM 763 C C . ILE A 1 98 ? -1.884 4.517 2.517 1.00 92.38 98 ILE A C 1
ATOM 765 O O . ILE A 1 98 ? -1.061 5.064 3.244 1.00 92.38 98 ILE A O 1
ATOM 769 N N . LEU A 1 99 ? -1.520 3.667 1.558 1.00 91.62 99 LEU A N 1
ATOM 770 C CA . LEU A 1 99 ? -0.117 3.375 1.249 1.00 91.62 99 LEU A CA 1
ATOM 771 C C . LEU A 1 99 ? 0.471 4.456 0.335 1.00 91.62 99 LEU A C 1
ATOM 773 O O . LEU A 1 99 ? -0.113 4.810 -0.690 1.00 91.62 99 LEU A O 1
ATOM 777 N N . ASN A 1 100 ? 1.651 4.969 0.674 1.00 90.31 100 ASN A N 1
ATOM 778 C CA . ASN A 1 100 ? 2.385 5.899 -0.171 1.00 90.31 100 ASN A CA 1
ATOM 779 C C . ASN A 1 100 ? 3.237 5.142 -1.196 1.00 90.31 100 ASN A C 1
ATOM 781 O O . ASN A 1 100 ? 4.395 4.811 -0.942 1.00 90.31 100 ASN A O 1
ATOM 785 N N . LEU A 1 101 ? 2.662 4.912 -2.374 1.00 90.44 101 LEU A N 1
ATOM 786 C CA . LEU A 1 101 ? 3.322 4.219 -3.483 1.00 90.44 101 LEU A CA 1
ATOM 787 C C . LEU A 1 101 ? 3.966 5.171 -4.499 1.00 90.44 101 LEU A C 1
ATOM 789 O O . LEU A 1 101 ? 4.399 4.729 -5.557 1.00 90.44 101 LEU A O 1
ATOM 793 N N . LYS A 1 102 ? 4.075 6.475 -4.196 1.00 89.81 102 LYS A N 1
ATOM 794 C CA . LYS A 1 102 ? 4.605 7.466 -5.148 1.00 89.81 102 LYS A CA 1
ATOM 795 C C . LYS A 1 102 ? 6.010 7.107 -5.642 1.00 89.81 102 LYS A C 1
ATOM 797 O O . LYS A 1 102 ? 6.265 7.214 -6.831 1.00 89.81 102 LYS A O 1
ATOM 802 N N . GLN A 1 103 ? 6.888 6.665 -4.738 1.00 88.50 103 GLN A N 1
ATOM 803 C CA . GLN A 1 103 ? 8.247 6.249 -5.099 1.00 88.50 103 GLN A CA 1
ATOM 804 C C . GLN 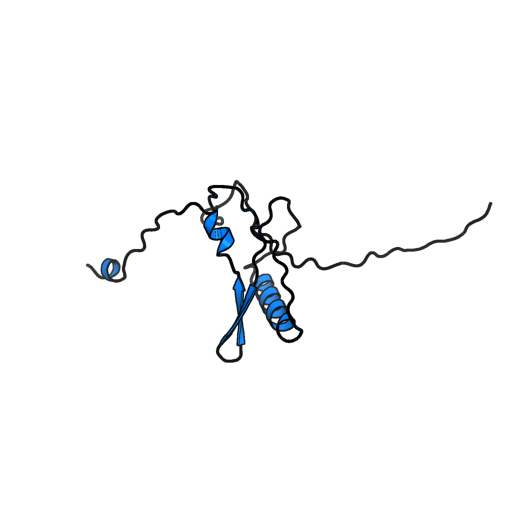A 1 103 ? 8.253 4.951 -5.914 1.00 88.50 103 GLN A C 1
ATOM 806 O O . GLN A 1 103 ? 9.003 4.855 -6.873 1.00 88.50 103 GLN A O 1
ATOM 811 N N . LEU A 1 104 ? 7.401 3.976 -5.574 1.00 89.12 104 LEU A N 1
ATOM 812 C CA . LEU A 1 104 ? 7.299 2.725 -6.330 1.00 89.12 104 LEU A CA 1
ATOM 813 C C . LEU A 1 104 ? 6.859 2.980 -7.776 1.00 89.12 104 LEU A C 1
ATOM 815 O O . LEU A 1 104 ? 7.398 2.374 -8.696 1.00 89.12 104 LEU A O 1
ATOM 819 N N . ASN A 1 105 ? 5.918 3.907 -7.969 1.00 91.06 105 ASN A N 1
ATOM 820 C CA . ASN A 1 105 ? 5.381 4.252 -9.283 1.00 91.06 105 ASN A CA 1
ATOM 821 C C . ASN A 1 105 ? 6.438 4.807 -10.251 1.00 91.06 105 ASN A C 1
ATOM 823 O O . ASN A 1 105 ? 6.225 4.726 -11.454 1.00 91.06 105 ASN A O 1
ATOM 827 N N . GLU A 1 106 ? 7.564 5.340 -9.764 1.00 90.88 106 GLU A N 1
ATOM 828 C CA . GLU A 1 106 ? 8.665 5.796 -10.628 1.00 90.88 106 GLU A CA 1
AT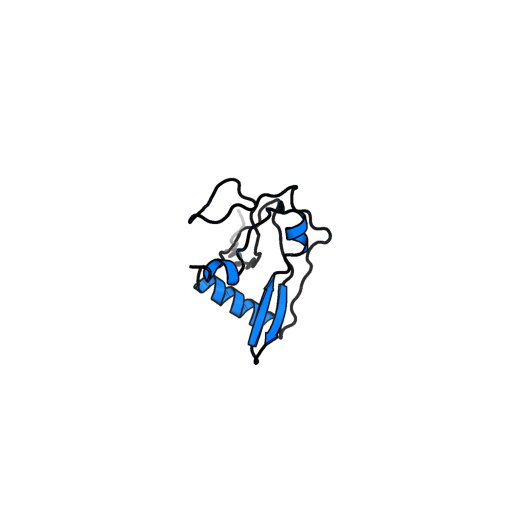OM 829 C C . GLU A 1 106 ? 9.385 4.633 -11.331 1.00 90.88 106 GLU A C 1
ATOM 831 O O . GLU A 1 106 ? 9.973 4.826 -12.391 1.00 90.88 106 GLU A O 1
ATOM 836 N N . PHE A 1 107 ? 9.320 3.426 -10.760 1.00 90.19 107 PHE A N 1
ATOM 837 C CA . PHE A 1 107 ? 9.963 2.225 -11.297 1.00 90.19 107 PHE A CA 1
ATOM 838 C C . PHE A 1 107 ? 9.016 1.366 -12.139 1.00 90.19 107 PHE A C 1
ATOM 840 O O . PHE A 1 107 ? 9.453 0.383 -12.731 1.00 90.19 107 PHE A O 1
ATOM 847 N N . ILE A 1 108 ? 7.719 1.684 -12.169 1.00 90.69 108 ILE A N 1
ATOM 848 C CA . ILE A 1 108 ? 6.721 0.918 -12.922 1.00 90.69 108 ILE A CA 1
ATOM 849 C C . ILE A 1 108 ? 6.686 1.429 -14.362 1.00 90.69 108 ILE A C 1
ATOM 851 O O . ILE A 1 108 ? 6.574 2.630 -14.609 1.00 90.69 108 ILE A O 1
ATOM 855 N N . VAL A 1 109 ? 6.736 0.508 -15.326 1.00 91.19 109 VAL A N 1
ATOM 856 C CA . VAL A 1 109 ? 6.581 0.836 -16.745 1.00 91.19 109 VAL A CA 1
ATOM 857 C C . VAL A 1 109 ? 5.190 1.421 -16.965 1.00 91.19 109 VAL A C 1
ATOM 859 O O . VAL A 1 109 ? 4.174 0.748 -16.781 1.00 91.19 109 VAL A O 1
ATOM 862 N N . TYR A 1 110 ? 5.141 2.681 -17.394 1.00 89.94 110 TYR A N 1
ATOM 863 C CA . TYR A 1 110 ? 3.881 3.325 -17.729 1.00 89.94 110 TYR A CA 1
ATOM 864 C C . TYR A 1 110 ? 3.286 2.688 -18.988 1.00 89.94 110 TYR A C 1
ATOM 866 O O . TYR A 1 110 ? 3.792 2.850 -20.101 1.00 89.94 110 TYR A O 1
ATOM 874 N N . ARG A 1 111 ? 2.190 1.952 -18.810 1.00 86.19 111 ARG A N 1
ATOM 875 C CA . ARG A 1 111 ? 1.363 1.437 -19.900 1.00 86.19 111 ARG A CA 1
ATOM 876 C C . ARG A 1 111 ? 0.169 2.369 -20.053 1.00 86.19 111 ARG A C 1
ATOM 878 O O . ARG A 1 111 ? -0.607 2.529 -19.113 1.00 86.19 111 ARG A O 1
ATOM 885 N N . HIS A 1 112 ? 0.038 2.999 -21.222 1.00 81.94 112 HIS A N 1
ATOM 886 C CA . HIS A 1 112 ? -1.102 3.863 -21.511 1.00 81.94 112 HIS A CA 1
ATOM 8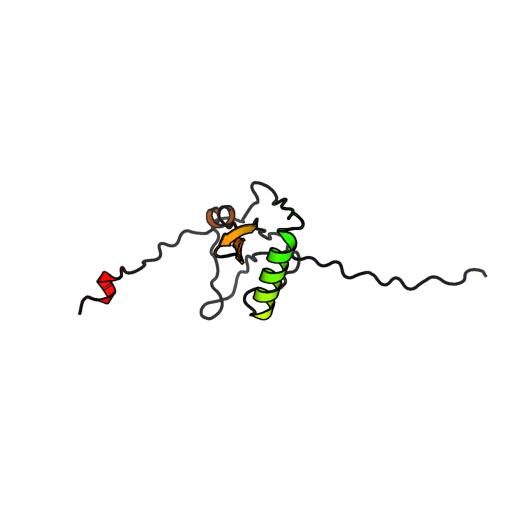87 C C . HIS A 1 112 ? -2.380 3.021 -21.500 1.00 81.94 112 HIS A C 1
ATOM 889 O O . HIS A 1 112 ? -2.676 2.292 -22.447 1.00 81.94 112 HIS A O 1
ATOM 895 N N . PHE A 1 113 ? -3.124 3.107 -20.404 1.00 78.62 113 PHE A N 1
ATOM 896 C CA . PHE A 1 113 ? -4.418 2.465 -20.290 1.00 78.62 113 PHE A CA 1
ATOM 897 C C . PHE A 1 113 ? -5.456 3.372 -20.937 1.00 78.62 113 PHE A C 1
ATOM 899 O O . PHE A 1 113 ? -5.679 4.495 -20.480 1.00 78.62 113 PHE A O 1
ATOM 906 N N . LYS A 1 114 ? -6.084 2.901 -22.016 1.00 79.94 114 LYS A N 1
ATOM 907 C CA . LYS A 1 114 ? -7.233 3.604 -22.574 1.00 79.94 114 LYS A CA 1
ATOM 908 C C . LYS A 1 114 ? -8.413 3.376 -21.633 1.00 79.94 114 LYS A C 1
ATOM 910 O O . LYS A 1 114 ? -8.931 2.270 -21.538 1.00 79.94 114 LYS A O 1
ATOM 915 N N . MET A 1 115 ? -8.805 4.425 -20.926 1.00 78.50 115 MET A N 1
ATOM 916 C CA . MET A 1 115 ? -10.071 4.474 -20.212 1.00 78.50 115 MET A CA 1
ATOM 917 C C . MET A 1 115 ? -11.079 5.117 -21.161 1.00 78.50 115 MET A C 1
ATOM 919 O O . MET A 1 115 ? -10.902 6.277 -21.534 1.00 78.50 115 MET A O 1
ATOM 923 N N . ASP A 1 116 ? -12.082 4.368 -21.613 1.00 79.94 116 ASP A N 1
ATOM 924 C CA . ASP A 1 116 ? -13.156 4.962 -22.406 1.00 79.94 116 ASP A CA 1
ATOM 925 C C . ASP A 1 116 ? -13.925 5.975 -21.541 1.00 79.94 116 ASP A C 1
ATOM 927 O O . ASP A 1 116 ? -14.115 5.783 -20.335 1.00 79.94 116 ASP A O 1
ATOM 931 N N . SER A 1 117 ? -14.314 7.104 -22.135 1.00 80.38 117 SER A N 1
ATOM 932 C CA . SER A 1 117 ? -15.117 8.106 -21.436 1.00 80.38 117 SER A CA 1
ATOM 933 C 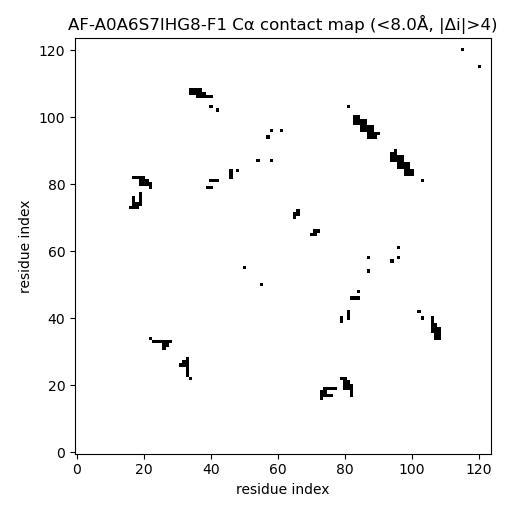C . SER A 1 117 ? -16.559 7.608 -21.290 1.00 80.38 117 SER A C 1
ATOM 935 O O . SER A 1 117 ? -17.031 6.802 -22.087 1.00 80.38 117 SER A O 1
ATOM 937 N N . LEU A 1 118 ? -17.302 8.128 -20.304 1.00 76.31 118 LEU A N 1
ATOM 938 C CA . LEU A 1 118 ? -18.729 7.794 -20.125 1.00 76.31 118 LEU A CA 1
ATOM 939 C C . LEU A 1 118 ? -19.569 8.049 -21.394 1.00 76.31 118 LEU A C 1
ATOM 941 O O . LEU A 1 118 ? -20.587 7.396 -21.606 1.00 76.31 118 LEU A O 1
ATOM 945 N N . GLN A 1 119 ? -19.120 8.974 -22.245 1.00 74.31 119 GLN A N 1
ATOM 946 C CA . GLN A 1 119 ? -19.741 9.297 -23.531 1.00 74.31 119 GLN A CA 1
ATOM 947 C C . GLN A 1 119 ? -19.638 8.125 -24.518 1.00 74.31 119 GLN A C 1
ATOM 949 O O . GLN A 1 119 ? -20.626 7.783 -25.152 1.00 74.31 119 GLN A O 1
ATOM 954 N N . ALA A 1 120 ? -18.499 7.426 -24.559 1.00 68.88 120 ALA A N 1
ATOM 955 C CA . ALA A 1 120 ? -18.310 6.257 -25.420 1.00 68.88 120 ALA A CA 1
ATOM 956 C C . ALA A 1 120 ? -19.216 5.065 -25.045 1.00 68.88 120 ALA A C 1
ATOM 958 O O . ALA A 1 120 ? -19.417 4.172 -25.857 1.00 68.88 120 ALA A O 1
ATOM 959 N N . ALA A 1 121 ? -19.772 5.046 -23.827 1.00 66.38 121 ALA A N 1
ATOM 960 C CA . ALA A 1 121 ? -20.700 4.010 -23.366 1.00 66.38 121 ALA A CA 1
ATOM 961 C C . ALA A 1 121 ? -22.182 4.336 -23.634 1.00 66.38 121 ALA A C 1
ATOM 963 O O . ALA A 1 121 ? -23.045 3.508 -23.350 1.00 66.38 121 ALA A O 1
ATOM 964 N N . THR A 1 122 ? -22.490 5.547 -24.114 1.00 74.06 122 THR A N 1
ATOM 965 C CA . THR A 1 122 ? -23.866 6.024 -24.350 1.00 74.06 122 THR A CA 1
ATOM 966 C C . THR A 1 122 ? -24.168 6.333 -25.816 1.00 74.06 122 THR A C 1
ATOM 968 O O . THR A 1 122 ? -25.303 6.693 -26.126 1.00 74.06 122 THR A O 1
ATOM 971 N N . GLU A 1 123 ? -23.199 6.156 -26.717 1.00 57.53 123 GLU A N 1
ATOM 972 C CA . GLU A 1 123 ? -23.455 6.179 -28.158 1.00 57.53 123 GLU A CA 1
ATOM 973 C C . GLU A 1 123 ? -24.096 4.839 -28.592 1.00 57.53 123 GLU A C 1
ATOM 975 O O . GLU A 1 123 ? -23.534 3.785 -28.281 1.00 57.53 123 GLU A O 1
ATOM 980 N N . PRO A 1 124 ? -25.292 4.859 -29.217 1.00 59.84 124 PRO A N 1
ATOM 981 C CA . PRO A 1 124 ? -26.010 3.665 -29.672 1.00 59.84 124 PRO A CA 1
ATOM 982 C C . PRO A 1 124 ? -25.401 3.004 -30.915 1.00 59.84 124 PRO A C 1
ATOM 984 O O . PRO A 1 124 ? -24.766 3.712 -31.730 1.00 59.84 124 PRO A O 1
#

Organism: Paramuricea clavata (NCBI:txid317549)

Sequence (124 aa):
MSGIFGGAEGKRTEGNNTTTIRNRPSFASEYGVKLEFSEKPVYKHAPCQTFNGKEAAPVRDEVEKLLDKGVIVGSSHEPDKFISNIFLRKKDGTYRMILNLKQLNEFIVYRHFKMDSLQAATEP

Solvent-accessible surface area (backbone atoms only — not comparable to full-atom values): 8600 Å² total; per-residue (Å²): 143,83,84,84,91,83,77,91,80,81,79,77,88,76,88,69,91,49,66,50,53,79,88,63,88,78,66,36,76,106,41,57,78,65,82,54,58,77,50,83,79,69,73,93,62,79,77,83,84,84,68,56,84,83,50,42,54,60,51,51,56,52,51,50,54,34,43,78,71,62,76,47,74,93,38,75,95,55,88,84,55,45,67,61,52,74,46,80,44,80,54,95,93,39,77,43,85,40,77,49,52,71,72,59,56,74,26,40,59,88,69,90,74,86,73,80,54,78,65,73,76,68,65,130

InterPro domains:
  IPR043502 DNA/RNA polymerase superfamily [SSF56672] (45-115)

pLDDT: mean 72.57, std 21.41, range [27.45, 95.75]

Foldseek 3Di:
DDDDDDDDDDDDDDDDQFQWDDQDDDDDDVYDDHFDFPDQQDDPDDDDDDDDPVGVVLVVVVSVVCVVVVVGDDDDDDPSTDGFDWDWDDDPNHTDIDTDCVSVVVGTPDDPDDDDDPVVVPDD